Protein AF-A0A6A6QCG4-F1 (afdb_monomer)

Foldseek 3Di:
DVVLLVLLQVQLVVLLVLLVCLQPPVCCPQVDPQLVVLCVVLVFAGDDPDPVCPVVSNVVSVVSNVLSVVSNVCSVPLLSQLQVLVVLQVLLVVLVCCCVPPRVPHHSVSNVSNVSSVVSSVVSCVVSVDDPCSSVVNPPPPPVVPVD

Organism: NCBI:txid390894

Solvent-accessible surface area (backbone atoms only — not comparable to full-atom values): 7660 Å² total; per-residue (Å²): 122,72,68,55,35,49,52,40,26,53,52,9,51,49,33,25,50,50,11,53,42,36,63,78,46,41,60,67,62,48,65,23,73,66,30,46,52,44,11,67,76,69,74,28,48,62,63,70,86,48,78,92,37,44,66,62,49,44,51,50,14,52,50,38,21,51,54,8,50,48,32,38,60,31,34,81,36,78,88,55,40,36,60,52,33,42,49,25,41,52,49,12,52,54,29,42,47,34,46,73,77,39,46,92,80,34,26,17,58,41,47,49,50,12,52,52,24,40,53,47,19,51,51,47,41,69,69,65,71,65,51,71,51,45,37,73,62,68,61,68,72,73,74,71,68,77,81,115

Nearest PDB structures (foldseek):
  8a3k-assembly1_UNK  TM=5.457E-01  e=2.689E+00  synthetic construct
  7zw1-assembly1_B  TM=3.934E-01  e=1.990E+00  Homo sapiens
  4phq-assembly2_B  TM=2.041E-01  e=8.113E+00  Escherichia coli K-12

Radius of gyration: 17.24 Å; Cα contacts (8 Å, |Δi|>4): 182; chains: 1; bounding box: 51×30×51 Å

Structure (mmCIF, N/CA/C/O backbone):
data_AF-A0A6A6QCG4-F1
#
_entry.id   AF-A0A6A6QCG4-F1
#
loop_
_atom_site.group_PDB
_atom_site.id
_atom_site.type_symbol
_atom_site.label_atom_id
_atom_site.label_alt_id
_atom_site.label_comp_id
_atom_site.label_asym_id
_atom_site.label_entity_id
_atom_site.label_seq_id
_atom_site.pdbx_PDB_ins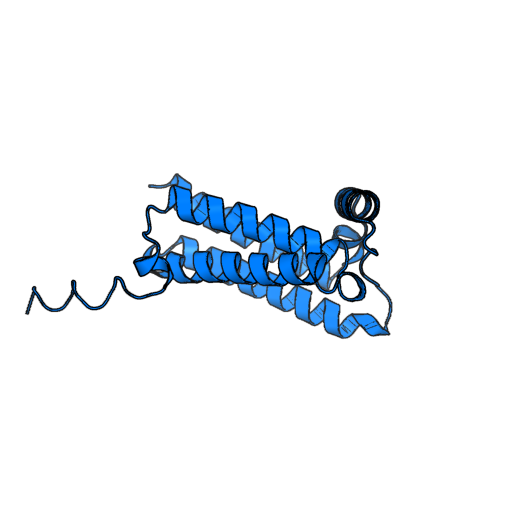_code
_atom_site.Cartn_x
_atom_site.Cartn_y
_atom_site.Cartn_z
_atom_site.occupancy
_atom_site.B_iso_or_equiv
_atom_site.auth_seq_id
_atom_site.auth_comp_id
_atom_site.auth_asym_id
_atom_site.auth_atom_id
_atom_site.pdbx_PDB_model_num
ATOM 1 N N . MET A 1 1 ? -7.756 12.268 20.745 1.00 49.88 1 MET A N 1
ATOM 2 C CA . MET A 1 1 ? -8.640 11.601 19.757 1.00 49.88 1 MET A CA 1
ATOM 3 C C . MET A 1 1 ? -8.572 12.222 18.355 1.00 49.88 1 MET A C 1
ATOM 5 O O . MET A 1 1 ? -8.653 11.461 17.403 1.00 49.88 1 MET A O 1
ATOM 9 N N . ALA A 1 2 ? -8.354 13.537 18.188 1.00 57.66 2 ALA A N 1
ATOM 10 C CA . ALA A 1 2 ? -8.274 14.179 16.862 1.00 57.66 2 ALA A CA 1
ATOM 11 C C . ALA A 1 2 ? -7.078 13.739 15.977 1.00 57.66 2 ALA A C 1
ATOM 13 O O . ALA A 1 2 ? -7.198 13.704 14.756 1.00 57.66 2 ALA A O 1
ATOM 14 N N . SER A 1 3 ? -5.943 13.347 16.569 1.00 62.97 3 SER A N 1
ATOM 15 C CA . SER A 1 3 ? -4.711 13.005 15.831 1.00 62.97 3 SER A CA 1
ATOM 16 C C . SER A 1 3 ? -4.813 11.740 14.968 1.00 62.97 3 SER A C 1
ATOM 18 O O . SER A 1 3 ? -4.201 11.659 13.908 1.00 62.97 3 SER A O 1
ATOM 20 N N . PHE A 1 4 ? -5.602 10.756 15.396 1.00 71.00 4 PHE A N 1
ATOM 21 C CA . PHE A 1 4 ? -5.700 9.453 14.735 1.00 71.00 4 PHE A CA 1
ATOM 22 C C . PHE A 1 4 ? -6.596 9.475 13.485 1.00 71.00 4 PHE A C 1
ATOM 24 O O . PHE A 1 4 ? -6.250 8.895 12.453 1.00 71.00 4 PHE A O 1
ATOM 31 N N . SER A 1 5 ? -7.717 10.201 13.561 1.00 80.44 5 SER A N 1
ATOM 32 C CA . SER A 1 5 ? -8.578 10.466 12.402 1.00 80.44 5 SER A CA 1
ATOM 33 C C . SER A 1 5 ? -7.801 11.240 11.331 1.00 80.44 5 SER A C 1
ATOM 35 O O . SER A 1 5 ? -7.806 10.853 10.165 1.00 80.44 5 SER A O 1
ATOM 37 N N . LEU A 1 6 ? -7.008 12.237 11.743 1.00 88.69 6 LEU A N 1
ATOM 38 C CA . LEU A 1 6 ? -6.159 12.998 10.830 1.00 88.69 6 LEU A CA 1
ATOM 39 C C . LEU A 1 6 ? -5.081 12.134 10.154 1.00 88.69 6 LEU A C 1
ATOM 41 O O . LEU A 1 6 ? -4.878 12.261 8.951 1.00 88.69 6 LEU A O 1
ATOM 45 N N . PHE A 1 7 ? -4.422 11.228 10.884 1.00 89.81 7 PHE A N 1
ATOM 46 C CA . PHE A 1 7 ? -3.408 10.343 10.297 1.00 89.81 7 PHE A CA 1
ATOM 47 C C . PHE A 1 7 ? -3.982 9.455 9.182 1.00 89.81 7 PHE A C 1
ATOM 49 O O . PHE A 1 7 ? -3.429 9.397 8.083 1.00 89.81 7 PHE A O 1
ATOM 56 N N . THR A 1 8 ? -5.126 8.814 9.441 1.00 91.62 8 THR A N 1
ATOM 57 C CA . THR A 1 8 ? -5.803 7.968 8.442 1.00 91.62 8 THR A CA 1
ATOM 58 C C . THR A 1 8 ? -6.274 8.790 7.242 1.00 91.62 8 THR A C 1
ATOM 60 O O . THR A 1 8 ? -6.137 8.347 6.101 1.00 91.62 8 THR A O 1
ATOM 63 N N . PHE A 1 9 ? -6.783 10.000 7.490 1.00 94.25 9 PHE A N 1
ATOM 64 C CA . PHE A 1 9 ? -7.202 10.922 6.439 1.00 94.25 9 PHE A CA 1
ATOM 65 C C . PHE A 1 9 ? -6.032 11.306 5.527 1.00 94.25 9 PHE A C 1
ATOM 67 O O . PHE A 1 9 ? -6.138 11.167 4.311 1.00 94.25 9 PHE A O 1
ATOM 74 N N . ILE A 1 10 ? -4.906 11.747 6.103 1.00 93.56 10 ILE A N 1
ATOM 75 C CA . ILE A 1 10 ? -3.720 12.174 5.345 1.00 93.56 10 ILE A CA 1
ATOM 76 C C . ILE A 1 10 ? -3.190 11.022 4.494 1.00 93.56 10 ILE A C 1
ATOM 78 O O . ILE A 1 10 ? -2.927 11.213 3.309 1.00 93.56 10 ILE A O 1
ATOM 82 N N . LYS A 1 11 ? -3.092 9.819 5.070 1.00 92.62 11 LYS A N 1
ATOM 83 C CA . LYS A 1 11 ? -2.724 8.605 4.334 1.00 92.62 11 LYS A CA 1
ATOM 84 C C . LYS A 1 11 ? -3.659 8.377 3.150 1.00 92.62 11 LYS A C 1
ATOM 86 O O . LYS A 1 11 ? -3.197 8.197 2.029 1.00 92.62 11 LYS A O 1
ATOM 91 N N . GLY A 1 12 ? -4.971 8.393 3.390 1.00 95.44 12 GLY A N 1
ATOM 92 C CA . GLY A 1 12 ? -5.964 8.172 2.342 1.00 95.44 12 GLY A CA 1
ATOM 93 C C . GLY A 1 12 ? -5.894 9.209 1.222 1.00 95.44 12 GLY A C 1
ATOM 94 O O . GLY A 1 12 ? -5.931 8.852 0.047 1.00 95.44 12 GLY A O 1
ATOM 95 N N . ALA A 1 13 ? -5.729 10.483 1.576 1.00 97.25 13 ALA A N 1
ATOM 96 C CA . ALA A 1 13 ? -5.564 11.568 0.617 1.00 97.25 13 ALA A CA 1
ATOM 97 C C . ALA A 1 13 ? -4.269 11.419 -0.199 1.00 97.25 13 ALA A C 1
ATOM 99 O O . ALA A 1 13 ? -4.283 11.631 -1.411 1.00 97.25 13 ALA A O 1
ATOM 100 N N . ALA A 1 14 ? -3.168 11.011 0.440 1.00 95.75 14 ALA A N 1
ATOM 101 C CA . ALA A 1 14 ? -1.900 10.751 -0.233 1.00 95.75 14 ALA A CA 1
ATOM 102 C C . ALA A 1 14 ? -2.008 9.578 -1.220 1.00 95.75 14 ALA A C 1
ATOM 104 O O . ALA A 1 14 ? -1.597 9.724 -2.368 1.00 95.75 14 ALA A O 1
ATOM 105 N N . ASP A 1 15 ? -2.621 8.459 -0.825 1.00 96.38 15 ASP A N 1
ATOM 106 C CA . ASP A 1 15 ? -2.864 7.321 -1.721 1.00 96.38 15 ASP A CA 1
ATOM 107 C C . ASP A 1 15 ? -3.763 7.725 -2.900 1.00 96.38 15 ASP A C 1
ATOM 109 O O . ASP A 1 15 ? -3.460 7.408 -4.049 1.00 96.38 15 ASP A O 1
ATOM 113 N N . ALA A 1 16 ? -4.830 8.491 -2.646 1.00 97.44 16 ALA A N 1
ATOM 114 C CA . ALA A 1 16 ? -5.703 9.008 -3.698 1.00 97.44 16 ALA A CA 1
ATOM 115 C C . ALA A 1 16 ? -4.934 9.879 -4.706 1.00 97.44 16 ALA A C 1
ATOM 117 O O . ALA A 1 16 ? -5.070 9.700 -5.919 1.00 97.44 16 ALA A O 1
ATOM 118 N N . ALA A 1 17 ? -4.077 10.776 -4.210 1.00 97.50 17 ALA A N 1
ATOM 119 C CA . ALA A 1 17 ? -3.228 11.620 -5.041 1.00 97.50 17 ALA A CA 1
ATOM 120 C C . ALA A 1 17 ? -2.191 10.805 -5.830 1.00 97.50 17 ALA A C 1
ATOM 122 O O . ALA A 1 17 ? -2.022 11.030 -7.027 1.00 97.50 17 ALA A O 1
ATOM 123 N N . VAL A 1 18 ? -1.531 9.827 -5.202 1.00 96.38 18 VAL A N 1
ATOM 124 C CA . VAL A 1 18 ? -0.586 8.925 -5.879 1.00 96.38 18 VAL A CA 1
ATOM 125 C C . VAL A 1 18 ? -1.293 8.140 -6.978 1.00 96.38 18 VAL A C 1
ATOM 127 O O . VAL A 1 18 ? -0.785 8.087 -8.094 1.00 96.38 18 VAL A O 1
ATOM 130 N N . GLY A 1 19 ? -2.479 7.590 -6.710 1.00 96.75 19 GLY A N 1
ATOM 131 C CA . GLY A 1 19 ? -3.293 6.908 -7.715 1.00 96.75 19 GLY A CA 1
ATOM 132 C C . GLY A 1 19 ? -3.632 7.817 -8.900 1.00 96.75 19 GLY A C 1
ATOM 133 O O . GLY A 1 19 ? -3.420 7.433 -10.047 1.00 96.75 19 GLY A O 1
ATOM 134 N N . ALA A 1 20 ? -4.051 9.060 -8.643 1.00 97.44 20 ALA A N 1
ATOM 135 C CA . ALA A 1 20 ? -4.311 10.046 -9.695 1.00 97.44 20 ALA A CA 1
ATOM 136 C C . ALA A 1 20 ? -3.054 10.390 -10.519 1.00 97.44 20 ALA A C 1
ATOM 138 O O . ALA A 1 20 ? -3.114 10.461 -11.746 1.00 97.44 20 ALA A O 1
ATOM 139 N N . ILE A 1 21 ? -1.896 10.549 -9.870 1.00 96.88 21 ILE A N 1
ATOM 140 C CA . ILE A 1 21 ? -0.621 10.776 -10.565 1.00 96.88 21 ILE A CA 1
ATOM 141 C C . ILE A 1 21 ? -0.250 9.555 -11.411 1.00 96.88 21 ILE A C 1
ATOM 143 O O . ILE A 1 21 ? 0.179 9.722 -12.549 1.00 96.88 21 ILE A O 1
ATOM 147 N N . LEU A 1 22 ? -0.436 8.336 -10.900 1.00 96.00 22 LEU A N 1
ATOM 148 C CA . LEU A 1 22 ? -0.163 7.102 -11.637 1.00 96.00 22 LEU A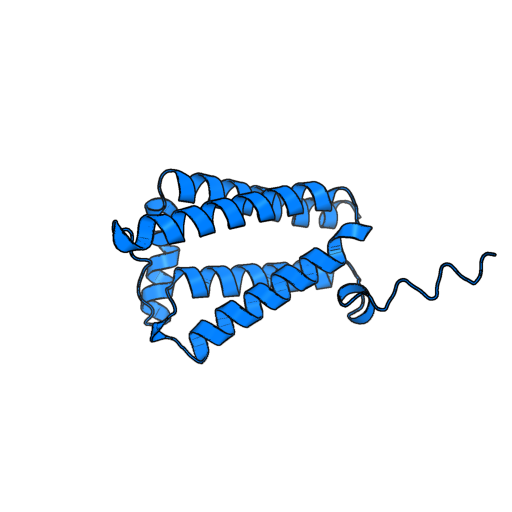 CA 1
ATOM 149 C C . LEU A 1 22 ? -1.071 6.934 -12.864 1.00 96.00 22 LEU A C 1
ATOM 151 O O . LEU A 1 22 ? -0.613 6.404 -13.873 1.00 96.00 22 LEU A O 1
ATOM 155 N N . LEU A 1 23 ? -2.316 7.422 -12.811 1.00 95.12 23 LEU A N 1
ATOM 156 C CA . LEU A 1 23 ? -3.232 7.414 -13.957 1.00 95.12 23 LEU A CA 1
ATOM 157 C C . LEU A 1 23 ? -2.757 8.319 -15.099 1.00 95.12 23 LEU A C 1
ATOM 159 O O . LEU A 1 23 ? -2.960 7.988 -16.265 1.00 95.12 23 LEU A O 1
ATOM 163 N N . ILE A 1 24 ? -2.146 9.459 -14.769 1.00 95.25 24 ILE A N 1
ATOM 164 C CA . ILE A 1 24 ? -1.793 10.500 -15.746 1.00 95.25 24 ILE A CA 1
ATOM 165 C C . ILE A 1 24 ? -0.332 10.374 -16.191 1.00 95.25 24 ILE A C 1
ATOM 167 O O . ILE A 1 24 ? -0.011 10.508 -17.370 1.00 95.25 24 ILE A O 1
ATOM 171 N N . LYS A 1 25 ? 0.580 10.166 -15.239 1.00 95.19 25 LYS A N 1
ATOM 172 C CA . LYS A 1 25 ? 2.029 10.203 -15.453 1.00 95.19 25 LYS A CA 1
ATOM 173 C C . LYS A 1 25 ? 2.760 9.274 -14.469 1.00 95.19 25 LYS A C 1
ATOM 175 O O . LYS A 1 25 ? 3.454 9.756 -13.567 1.00 95.19 25 LYS A O 1
ATOM 180 N N . PRO A 1 26 ? 2.689 7.943 -14.664 1.00 93.62 26 PRO A N 1
ATOM 181 C CA . PRO A 1 26 ? 3.252 6.964 -13.729 1.00 93.62 26 PRO A CA 1
ATOM 182 C C . PRO A 1 26 ? 4.762 7.117 -13.510 1.00 93.62 26 PRO A C 1
ATOM 184 O O . PRO A 1 26 ? 5.258 6.865 -12.412 1.00 93.62 26 PRO A O 1
ATOM 187 N N . ALA A 1 27 ? 5.484 7.636 -14.510 1.00 94.56 27 ALA A N 1
ATOM 188 C CA . ALA A 1 27 ? 6.910 7.945 -14.423 1.00 94.56 27 ALA A CA 1
ATOM 189 C C . ALA A 1 27 ? 7.278 8.857 -13.239 1.00 94.56 27 ALA A C 1
ATOM 191 O O . ALA A 1 27 ? 8.372 8.726 -12.699 1.00 94.56 27 ALA A O 1
ATOM 192 N N . VAL A 1 28 ? 6.383 9.760 -12.814 1.00 95.06 28 VAL A N 1
ATOM 193 C CA . VAL A 1 28 ? 6.643 10.667 -11.679 1.00 95.06 28 VAL A CA 1
ATOM 194 C C . VAL A 1 28 ? 6.883 9.884 -10.390 1.00 95.06 28 VAL A C 1
ATOM 196 O O . VAL A 1 28 ? 7.758 10.248 -9.611 1.00 95.06 28 VAL A O 1
ATOM 199 N N . ILE A 1 29 ? 6.142 8.795 -10.183 1.00 94.81 29 ILE A N 1
ATOM 200 C CA . ILE A 1 29 ? 6.265 7.946 -8.995 1.00 94.81 29 ILE A CA 1
ATOM 201 C C . ILE A 1 29 ? 7.304 6.852 -9.243 1.00 94.81 29 ILE A C 1
ATOM 203 O O . ILE A 1 29 ? 8.274 6.741 -8.493 1.00 94.81 29 ILE A O 1
ATOM 207 N N . TYR A 1 30 ? 7.138 6.083 -10.321 1.00 94.50 30 TYR A N 1
ATOM 208 C CA . TYR A 1 30 ? 7.934 4.886 -10.588 1.00 94.50 30 TYR A CA 1
ATOM 209 C C . TYR A 1 30 ? 9.390 5.176 -10.953 1.00 94.50 30 TYR A C 1
ATOM 211 O O . TYR A 1 30 ? 10.249 4.352 -10.664 1.00 94.50 30 TYR A O 1
ATOM 219 N N . HIS A 1 31 ? 9.700 6.340 -11.532 1.00 94.75 31 HIS A N 1
ATOM 220 C CA . HIS A 1 31 ? 11.077 6.758 -11.837 1.00 94.75 31 HIS A CA 1
ATOM 221 C C . HIS A 1 31 ? 11.558 7.912 -10.941 1.00 94.75 31 HIS A C 1
ATOM 223 O O . HIS A 1 31 ? 12.533 8.595 -11.273 1.00 94.75 31 HIS A O 1
ATOM 229 N N . SER A 1 32 ? 10.893 8.131 -9.803 1.00 93.38 32 SER A N 1
ATOM 230 C CA . SER A 1 32 ? 11.341 9.082 -8.782 1.00 93.38 32 SER A CA 1
ATOM 231 C C . SER A 1 32 ? 12.725 8.715 -8.233 1.00 93.38 32 SER A C 1
ATOM 233 O O . SER A 1 32 ? 13.142 7.556 -8.277 1.00 93.38 32 SER A O 1
ATOM 235 N N . ALA A 1 33 ? 13.427 9.696 -7.656 1.00 94.31 33 ALA A N 1
ATOM 236 C CA . ALA A 1 33 ? 14.707 9.459 -6.983 1.00 94.31 33 ALA A CA 1
ATOM 237 C C . ALA A 1 33 ? 14.592 8.380 -5.891 1.00 94.31 33 ALA A C 1
ATOM 239 O O . ALA A 1 33 ? 15.478 7.545 -5.753 1.00 94.31 33 ALA A O 1
ATOM 240 N N . PHE A 1 34 ? 13.463 8.343 -5.178 1.00 91.25 34 PHE A N 1
ATOM 241 C CA . PHE A 1 34 ? 13.200 7.331 -4.161 1.00 91.25 34 PHE A CA 1
ATOM 242 C C . PHE A 1 34 ? 13.031 5.923 -4.755 1.00 91.25 34 PHE A C 1
ATOM 244 O O . PHE A 1 34 ? 13.658 4.982 -4.276 1.00 91.25 34 PHE A O 1
ATOM 251 N N . SER A 1 35 ? 12.252 5.766 -5.836 1.00 93.00 35 SER A N 1
ATOM 252 C CA . SER A 1 35 ? 12.126 4.464 -6.519 1.00 93.00 35 SER A CA 1
ATOM 253 C C . SER A 1 35 ? 13.449 3.977 -7.109 1.00 93.00 35 SER A C 1
ATOM 255 O O . SER A 1 35 ? 13.699 2.773 -7.101 1.00 93.00 35 SER A O 1
ATOM 257 N N . LYS A 1 36 ? 14.301 4.891 -7.591 1.00 95.44 36 LYS A N 1
ATOM 258 C CA . LYS A 1 36 ? 15.656 4.567 -8.064 1.00 95.44 36 LYS A CA 1
ATOM 259 C C . LYS A 1 36 ? 16.563 4.124 -6.923 1.00 95.44 36 LYS A C 1
ATOM 261 O O . LYS A 1 36 ? 17.155 3.060 -7.020 1.00 95.44 36 LYS A O 1
ATOM 266 N N . ALA A 1 37 ? 16.576 4.855 -5.811 1.00 95.44 37 ALA A N 1
ATOM 267 C CA . ALA A 1 37 ? 17.347 4.466 -4.635 1.00 95.44 37 ALA A CA 1
ATOM 268 C C . ALA A 1 37 ? 16.918 3.086 -4.097 1.00 95.44 37 ALA A C 1
ATOM 270 O O . ALA A 1 37 ? 17.764 2.255 -3.771 1.00 95.44 37 ALA A O 1
ATOM 271 N N . LEU A 1 38 ? 15.611 2.795 -4.053 1.00 94.69 38 LEU A N 1
ATOM 272 C CA . LEU A 1 38 ? 15.110 1.466 -3.679 1.00 94.69 38 LEU A CA 1
ATOM 273 C C . LEU A 1 38 ? 15.481 0.387 -4.700 1.00 94.69 38 LEU A C 1
ATOM 275 O O . LEU A 1 38 ? 15.832 -0.722 -4.313 1.00 94.69 38 LEU A O 1
ATOM 279 N N . SER A 1 39 ? 15.407 0.703 -5.993 1.00 96.00 39 SER A N 1
ATOM 280 C CA . SER A 1 39 ? 15.821 -0.197 -7.074 1.00 96.00 39 SER A CA 1
ATOM 281 C C . SER A 1 39 ? 17.291 -0.592 -6.934 1.00 96.00 39 SER A C 1
ATOM 283 O O . SER A 1 39 ? 17.601 -1.780 -6.912 1.00 96.00 39 SER A O 1
ATOM 285 N N . GLU A 1 40 ? 18.173 0.389 -6.746 1.00 96.00 40 GLU A N 1
ATOM 286 C CA . GLU A 1 40 ? 19.616 0.189 -6.587 1.00 96.00 40 GLU A CA 1
ATOM 287 C C . GLU A 1 40 ? 19.955 -0.572 -5.300 1.00 96.00 40 GLU A C 1
ATOM 289 O O . GLU A 1 40 ? 20.693 -1.552 -5.336 1.00 96.00 40 GLU A O 1
ATOM 294 N N . SER A 1 41 ? 19.382 -0.162 -4.164 1.00 95.94 41 SER A N 1
ATOM 295 C CA . SER A 1 41 ? 19.678 -0.773 -2.858 1.00 95.94 41 SER A CA 1
ATOM 296 C C . SER A 1 41 ? 19.137 -2.194 -2.702 1.00 95.94 41 SER A C 1
ATOM 298 O O . SER A 1 41 ? 19.772 -3.013 -2.042 1.00 95.94 41 SER A O 1
ATOM 300 N N . ALA A 1 42 ? 17.984 -2.504 -3.300 1.00 94.19 42 ALA A N 1
ATOM 301 C CA . ALA A 1 42 ? 17.374 -3.829 -3.220 1.00 94.19 42 ALA A CA 1
ATOM 302 C C . ALA A 1 42 ? 17.705 -4.732 -4.421 1.00 94.19 42 ALA A C 1
ATOM 304 O O . ALA A 1 42 ? 17.273 -5.882 -4.444 1.00 94.19 42 ALA A O 1
ATOM 305 N N . GLY A 1 43 ? 18.417 -4.223 -5.434 1.00 95.75 43 GLY A N 1
ATOM 306 C CA . GLY A 1 43 ? 18.672 -4.947 -6.684 1.00 95.75 43 GLY A CA 1
ATOM 307 C C . GLY A 1 43 ? 17.397 -5.284 -7.470 1.00 95.75 43 GLY A C 1
ATOM 308 O O . GLY A 1 43 ? 17.363 -6.273 -8.199 1.00 95.75 43 GLY A O 1
ATOM 309 N N . LEU A 1 44 ? 16.331 -4.495 -7.300 1.00 95.56 44 LEU A N 1
ATOM 310 C CA . LEU A 1 44 ? 15.032 -4.717 -7.939 1.00 95.56 44 LEU A CA 1
ATOM 311 C C . LEU A 1 44 ? 14.879 -3.841 -9.183 1.00 95.56 4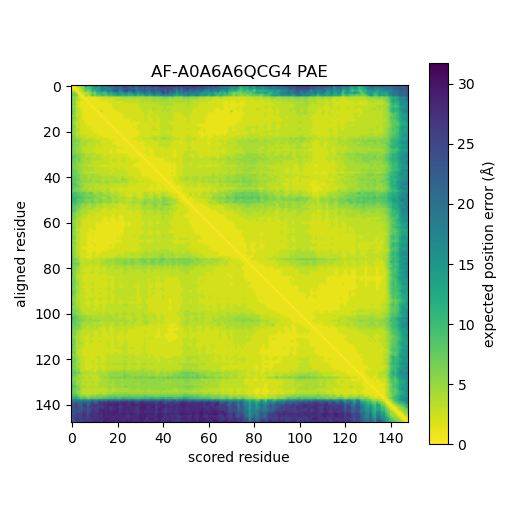4 LEU A C 1
ATOM 313 O O . LEU A 1 44 ? 15.292 -2.683 -9.151 1.00 95.56 44 LEU A O 1
ATOM 317 N N . PRO A 1 45 ? 14.218 -4.309 -10.252 1.00 96.06 45 PRO A N 1
ATOM 318 C CA . PRO A 1 45 ? 13.975 -3.484 -11.428 1.00 96.06 45 PRO A CA 1
ATOM 319 C C . PRO A 1 45 ? 12.999 -2.338 -11.125 1.00 96.06 45 PRO A C 1
ATOM 321 O O . PRO A 1 45 ? 12.095 -2.458 -10.289 1.00 96.06 45 PRO A O 1
ATOM 324 N N . LEU A 1 46 ? 13.145 -1.230 -11.853 1.00 96.25 46 LEU A N 1
ATOM 325 C CA . LEU A 1 46 ? 12.112 -0.197 -11.910 1.00 96.25 46 LEU A CA 1
ATOM 326 C C . LEU A 1 46 ? 10.856 -0.740 -12.620 1.00 96.25 46 LEU A C 1
ATOM 328 O O . LEU A 1 46 ? 10.966 -1.614 -13.484 1.00 96.25 46 LEU A O 1
ATOM 332 N N . PRO A 1 47 ? 9.656 -0.229 -12.298 1.00 93.19 47 PRO A N 1
ATOM 333 C CA . PRO A 1 47 ? 8.438 -0.605 -13.008 1.00 93.19 47 PRO A CA 1
ATOM 334 C C . PRO A 1 47 ? 8.516 -0.289 -14.504 1.00 93.19 47 PRO A C 1
ATOM 336 O O . PRO A 1 47 ? 8.848 0.826 -14.897 1.00 93.19 47 PRO A O 1
ATOM 339 N N . ASN A 1 48 ? 8.148 -1.260 -15.336 1.00 91.31 48 ASN A N 1
ATOM 340 C CA . ASN A 1 48 ? 8.123 -1.099 -16.785 1.00 91.31 48 ASN A CA 1
ATOM 341 C C . ASN A 1 48 ? 6.973 -0.179 -17.223 1.00 91.31 48 ASN A C 1
ATOM 343 O O . ASN A 1 48 ? 5.823 -0.494 -16.949 1.00 91.31 48 ASN A O 1
ATOM 347 N N . LEU A 1 49 ? 7.261 0.928 -17.912 1.00 90.94 49 LEU A N 1
ATOM 348 C CA . LEU A 1 49 ? 6.259 1.887 -18.407 1.00 90.94 49 LEU A CA 1
ATOM 349 C C . LEU A 1 49 ? 5.808 1.629 -19.860 1.00 90.94 49 LEU A C 1
ATOM 351 O O . LEU A 1 49 ? 5.130 2.474 -20.448 1.00 90.94 49 LEU A O 1
ATOM 355 N N . GLY A 1 50 ? 6.229 0.510 -20.452 1.00 92.31 50 GLY A N 1
ATOM 356 C CA . GLY A 1 50 ? 5.877 0.098 -21.807 1.00 92.31 50 GLY A CA 1
ATOM 357 C C . GLY A 1 50 ? 4.391 -0.223 -21.990 1.00 92.31 50 GLY A C 1
ATOM 358 O O . GLY A 1 50 ? 3.624 -0.374 -21.034 1.00 92.31 50 GLY A O 1
ATOM 359 N N . GLU A 1 51 ? 3.983 -0.332 -23.253 1.00 91.00 51 GLU A N 1
ATOM 360 C CA . GLU A 1 51 ? 2.613 -0.658 -23.676 1.00 91.00 51 GLU A CA 1
ATOM 361 C C 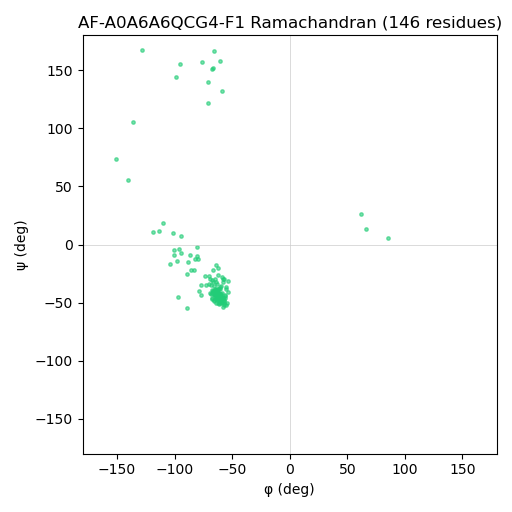. GLU A 1 51 ? 2.090 -1.952 -23.035 1.00 91.00 51 GLU A C 1
ATOM 363 O O . GLU A 1 51 ? 0.959 -2.014 -22.555 1.00 91.00 51 GLU A O 1
ATOM 368 N N . GLU A 1 52 ? 2.945 -2.965 -22.942 1.00 91.69 52 GLU A N 1
ATOM 369 C CA . GLU A 1 52 ? 2.663 -4.286 -22.387 1.00 91.69 52 GLU A CA 1
ATOM 370 C C . GLU A 1 52 ? 2.273 -4.257 -20.903 1.00 91.69 52 GLU A C 1
ATOM 372 O O . GLU A 1 52 ? 1.541 -5.128 -20.433 1.00 91.69 52 GLU A O 1
ATOM 377 N N . ALA A 1 53 ? 2.724 -3.243 -20.160 1.00 90.44 53 ALA A N 1
ATOM 378 C CA . ALA A 1 53 ? 2.428 -3.076 -18.741 1.00 90.44 53 ALA A CA 1
ATOM 379 C C . ALA A 1 53 ? 1.311 -2.053 -18.486 1.00 90.44 53 ALA A C 1
ATOM 381 O O . ALA A 1 53 ? 0.813 -1.962 -17.360 1.00 90.44 53 ALA A O 1
ATOM 382 N N . ARG A 1 54 ? 0.878 -1.305 -19.514 1.00 90.94 54 ARG A N 1
ATOM 383 C CA . ARG A 1 54 ? -0.054 -0.176 -19.382 1.00 90.94 54 ARG A CA 1
ATOM 384 C C . ARG A 1 54 ? -1.340 -0.561 -18.664 1.00 90.94 54 ARG A C 1
ATOM 386 O O . ARG A 1 54 ? -1.733 0.117 -17.720 1.00 90.94 54 ARG A O 1
ATOM 393 N N . SER A 1 55 ? -1.990 -1.648 -19.084 1.00 93.19 55 SER A N 1
ATOM 394 C CA . SER A 1 55 ? -3.264 -2.066 -18.484 1.00 93.19 55 SER A CA 1
ATOM 395 C C . SER A 1 55 ? -3.102 -2.443 -17.011 1.00 93.19 55 SER A C 1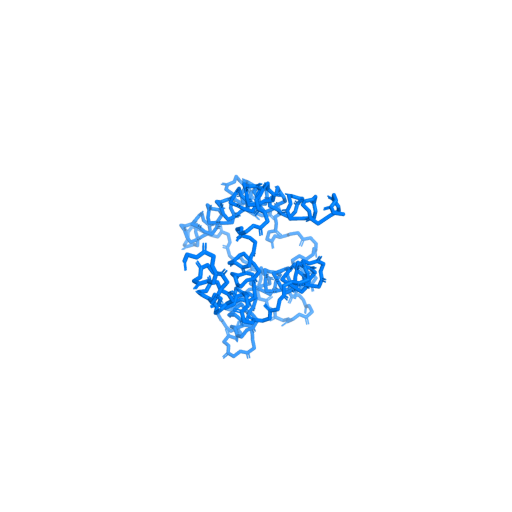
ATOM 397 O O . SER A 1 55 ? -3.932 -2.067 -16.183 1.00 93.19 55 SER A O 1
ATOM 399 N N . ALA A 1 56 ? -2.029 -3.160 -16.668 1.00 90.94 56 ALA A N 1
ATOM 400 C CA . ALA A 1 56 ? -1.752 -3.556 -15.292 1.00 90.94 56 ALA A CA 1
ATOM 401 C C . ALA A 1 56 ? -1.455 -2.332 -14.411 1.00 90.94 56 ALA A C 1
ATOM 403 O O . ALA A 1 56 ? -1.997 -2.211 -13.315 1.00 90.94 56 ALA A O 1
ATOM 404 N N . GLN A 1 57 ? -0.657 -1.384 -14.908 1.00 92.31 57 GLN A N 1
ATOM 405 C CA . GLN A 1 57 ? -0.360 -0.139 -14.196 1.00 92.31 57 GLN A CA 1
ATOM 406 C C . GLN A 1 57 ? -1.595 0.731 -13.999 1.00 92.31 57 GLN A C 1
ATOM 408 O O . GLN A 1 57 ? -1.796 1.268 -12.913 1.00 92.31 57 GLN A O 1
ATOM 413 N N . HIS A 1 58 ? -2.446 0.834 -15.019 1.00 94.75 58 HIS A N 1
ATOM 414 C CA . HIS A 1 58 ? -3.692 1.582 -14.923 1.00 94.75 58 HIS A CA 1
ATOM 415 C C . HIS A 1 58 ? -4.628 0.965 -13.875 1.00 94.75 58 HIS A C 1
ATOM 417 O O . HIS A 1 58 ? -5.163 1.680 -13.032 1.00 94.75 58 HIS A O 1
ATOM 423 N N . ALA A 1 59 ? -4.755 -0.367 -13.847 1.00 96.06 59 ALA A N 1
ATOM 424 C CA . ALA A 1 59 ? -5.530 -1.067 -12.823 1.00 96.06 59 ALA A CA 1
ATOM 425 C C . ALA A 1 59 ? -4.981 -0.821 -11.405 1.00 96.06 59 ALA A C 1
ATOM 427 O O . ALA A 1 59 ? -5.751 -0.532 -10.487 1.00 96.06 59 ALA A O 1
ATOM 428 N N . VAL A 1 60 ? -3.655 -0.867 -11.225 1.00 93.75 60 VAL A N 1
ATOM 429 C CA . VAL A 1 60 ? -3.011 -0.534 -9.943 1.00 93.75 60 VAL A CA 1
ATOM 430 C C . VAL A 1 60 ? -3.291 0.916 -9.546 1.00 93.75 60 VAL A C 1
ATOM 432 O O . VAL A 1 60 ? -3.626 1.172 -8.393 1.00 93.75 60 VAL A O 1
ATOM 435 N N . ALA A 1 61 ? -3.213 1.860 -10.483 1.00 96.12 61 ALA A N 1
ATOM 436 C CA . ALA A 1 61 ? -3.482 3.271 -10.226 1.00 96.12 61 ALA A CA 1
ATOM 437 C C . ALA A 1 61 ? -4.929 3.511 -9.756 1.00 96.12 61 ALA A C 1
ATOM 439 O O . ALA A 1 61 ? -5.141 4.196 -8.753 1.00 96.12 61 ALA A O 1
ATOM 440 N N . ILE A 1 62 ? -5.912 2.884 -10.419 1.00 97.81 62 ILE A N 1
ATOM 441 C CA . ILE A 1 62 ? -7.327 2.916 -10.009 1.00 97.81 62 ILE A CA 1
ATOM 442 C C . ILE A 1 62 ? -7.489 2.330 -8.605 1.00 97.81 62 ILE A C 1
ATOM 444 O O . ILE A 1 62 ? -8.141 2.934 -7.755 1.00 97.81 62 ILE A O 1
ATOM 448 N N . MET A 1 63 ? -6.891 1.166 -8.351 1.00 97.12 63 MET A N 1
ATOM 449 C CA . MET A 1 63 ? -6.982 0.487 -7.060 1.00 97.12 63 MET A CA 1
ATOM 450 C C . MET A 1 63 ? -6.408 1.349 -5.930 1.00 97.12 63 MET A C 1
ATOM 452 O O . MET A 1 63 ? -7.065 1.529 -4.907 1.00 97.12 63 MET A O 1
ATOM 456 N N . VAL A 1 64 ? -5.214 1.917 -6.118 1.00 96.06 64 VAL A N 1
ATOM 457 C CA . VAL A 1 64 ? -4.571 2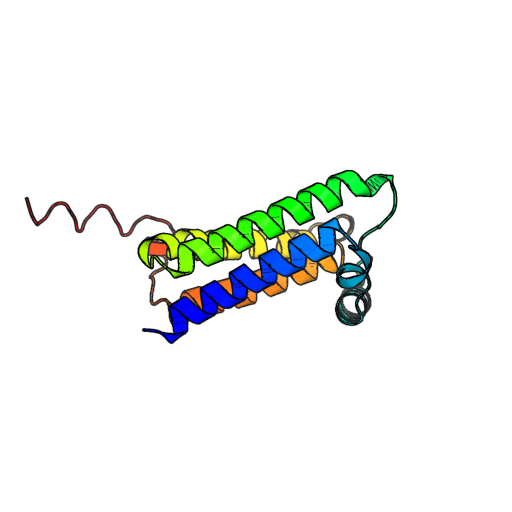.806 -5.138 1.00 96.06 64 VAL A CA 1
ATOM 458 C C . VAL A 1 64 ? -5.437 4.045 -4.889 1.00 96.06 64 VAL A C 1
ATOM 460 O O . VAL A 1 64 ? -5.664 4.403 -3.732 1.00 96.06 64 VAL A O 1
ATOM 463 N N . ALA A 1 65 ? -6.009 4.638 -5.944 1.00 97.75 65 ALA A N 1
ATOM 464 C CA . ALA A 1 65 ? -6.916 5.773 -5.806 1.00 97.75 65 ALA A CA 1
ATOM 465 C C . ALA A 1 65 ? -8.177 5.419 -4.998 1.00 97.75 65 ALA A C 1
ATOM 467 O O . ALA A 1 65 ? -8.532 6.117 -4.046 1.00 97.75 65 ALA A O 1
ATOM 468 N N . ALA A 1 66 ? -8.833 4.309 -5.343 1.00 97.94 66 ALA A N 1
ATOM 469 C CA . ALA A 1 66 ? -10.049 3.847 -4.684 1.00 97.94 66 ALA A CA 1
ATOM 470 C C . ALA A 1 66 ? -9.809 3.505 -3.205 1.00 97.94 66 ALA A C 1
ATOM 472 O O . ALA A 1 66 ? -10.568 3.941 -2.339 1.00 97.94 66 ALA A O 1
ATOM 473 N N . VAL A 1 67 ? -8.728 2.781 -2.894 1.00 95.94 67 VAL A N 1
ATOM 474 C CA . VAL A 1 67 ? -8.341 2.454 -1.512 1.00 95.94 67 VAL A CA 1
ATOM 475 C C . VAL A 1 67 ? -8.010 3.722 -0.722 1.00 95.94 67 VAL A C 1
ATOM 477 O O . VAL A 1 67 ? -8.383 3.817 0.450 1.00 95.94 67 VAL A O 1
ATOM 480 N N . GLY A 1 68 ? -7.359 4.707 -1.345 1.00 96.81 68 GLY A N 1
ATOM 481 C CA . GLY A 1 68 ? -7.084 6.007 -0.734 1.00 96.81 68 GLY A CA 1
ATOM 482 C C . GLY A 1 68 ? -8.360 6.759 -0.351 1.00 96.81 68 GLY A C 1
ATOM 483 O O . GLY A 1 68 ? -8.538 7.137 0.808 1.00 96.81 68 GLY A O 1
ATOM 484 N N . LEU A 1 69 ? -9.308 6.885 -1.282 1.00 97.88 69 LEU A N 1
ATOM 485 C CA . LEU A 1 69 ? -10.615 7.498 -1.016 1.00 97.88 69 LEU A CA 1
ATOM 486 C C . LEU A 1 69 ? -11.404 6.738 0.060 1.00 97.88 69 LEU A C 1
ATOM 488 O O . LEU A 1 69 ? -12.056 7.350 0.907 1.00 97.88 69 LEU A O 1
ATOM 492 N N . ALA A 1 70 ? -11.306 5.409 0.078 1.00 96.81 70 ALA A N 1
ATOM 493 C CA . ALA A 1 70 ? -11.924 4.592 1.112 1.00 96.81 70 ALA A CA 1
ATOM 494 C C . ALA A 1 70 ? -11.309 4.863 2.501 1.00 96.81 70 ALA A C 1
ATOM 496 O O . ALA A 1 70 ? -12.056 4.994 3.467 1.00 96.81 70 ALA A O 1
ATOM 497 N N . HIS A 1 71 ? -9.985 5.053 2.604 1.00 95.38 71 HIS A N 1
ATOM 498 C CA . HIS A 1 71 ? -9.333 5.487 3.851 1.00 95.38 71 HIS A CA 1
ATOM 499 C C . HIS A 1 71 ? -9.803 6.877 4.295 1.00 95.38 71 HIS A C 1
ATOM 501 O O . HIS A 1 71 ? -10.064 7.076 5.480 1.00 95.38 71 HIS A O 1
ATOM 507 N N . VAL A 1 72 ? -9.964 7.822 3.361 1.00 96.44 72 VAL A N 1
ATOM 508 C CA . VAL A 1 72 ? -10.538 9.146 3.661 1.00 96.44 72 VAL A CA 1
ATOM 509 C C . VAL A 1 72 ? -11.950 9.003 4.221 1.00 96.44 72 VAL A C 1
ATOM 511 O O . VAL A 1 72 ? -12.284 9.608 5.231 1.00 96.44 72 VAL A O 1
ATOM 514 N N . ARG A 1 73 ? -12.801 8.168 3.619 1.00 96.12 73 ARG A N 1
ATOM 515 C CA . ARG A 1 73 ? -14.147 7.944 4.162 1.00 96.12 73 ARG A CA 1
ATOM 516 C C . ARG A 1 73 ? -14.103 7.272 5.538 1.00 96.12 73 ARG A C 1
ATOM 518 O O . ARG A 1 73 ? -14.913 7.611 6.405 1.00 96.12 73 ARG A O 1
ATOM 525 N N . ALA A 1 74 ? -13.181 6.337 5.732 1.00 92.88 74 ALA A N 1
ATOM 526 C CA . ALA A 1 74 ? -13.007 5.582 6.965 1.00 92.88 74 ALA A CA 1
ATOM 527 C C . ALA A 1 74 ? -12.481 6.434 8.123 1.00 92.88 74 ALA A C 1
ATOM 529 O O . ALA A 1 74 ? -12.831 6.195 9.275 1.00 92.88 74 ALA A O 1
ATOM 530 N N . SER A 1 75 ? -11.701 7.483 7.845 1.00 93.62 75 SER A N 1
ATOM 531 C CA . SER A 1 75 ? -11.181 8.360 8.898 1.00 93.62 75 SER A CA 1
ATOM 532 C C . SER A 1 75 ? -12.276 9.082 9.686 1.00 93.62 75 SER A C 1
ATOM 534 O O . SER A 1 75 ? -12.022 9.526 10.806 1.00 93.62 75 SER A O 1
ATOM 536 N N . PHE A 1 76 ? -13.485 9.186 9.128 1.00 93.06 76 PHE A N 1
ATOM 537 C CA . PHE A 1 76 ? -14.653 9.768 9.793 1.00 93.06 76 PHE A CA 1
ATOM 538 C C . PHE A 1 76 ? -15.442 8.769 10.653 1.00 93.06 76 PHE A C 1
ATOM 540 O O . PHE A 1 76 ? -16.332 9.184 11.389 1.00 93.06 76 PHE A O 1
ATOM 547 N N . ASP A 1 77 ? -15.134 7.471 10.587 1.00 91.06 77 ASP A N 1
ATOM 548 C CA . ASP A 1 77 ? -15.800 6.433 11.373 1.00 91.06 77 ASP A CA 1
ATOM 549 C C . ASP A 1 77 ? -14.781 5.454 11.961 1.00 91.06 77 ASP A C 1
ATOM 551 O O . ASP A 1 77 ? -14.263 4.566 11.282 1.00 91.06 77 ASP A O 1
ATOM 555 N N . ARG A 1 78 ? -14.534 5.568 13.269 1.00 87.88 78 ARG A N 1
ATOM 556 C CA . ARG A 1 78 ? -13.558 4.729 13.971 1.00 87.88 78 ARG A CA 1
ATOM 557 C C . ARG A 1 78 ? -13.855 3.232 13.845 1.00 87.88 78 ARG A C 1
ATOM 559 O O . ARG A 1 78 ? -12.907 2.451 13.811 1.00 87.88 78 ARG A O 1
ATOM 566 N N . ALA A 1 79 ? -15.123 2.827 13.765 1.00 90.31 79 ALA A N 1
ATOM 567 C CA . ALA A 1 79 ? -15.496 1.416 13.662 1.00 90.31 79 ALA A CA 1
ATOM 568 C C . ALA A 1 79 ? -15.055 0.783 12.332 1.00 90.31 79 ALA A C 1
ATOM 570 O O . ALA A 1 79 ? -14.873 -0.429 12.258 1.00 90.31 79 ALA A O 1
ATOM 571 N N . SER A 1 80 ? -14.830 1.597 11.299 1.00 91.50 80 SER A N 1
ATOM 572 C CA . SER A 1 80 ? -14.386 1.134 9.983 1.00 91.50 80 SER A CA 1
ATOM 573 C C . SER A 1 80 ? -12.882 0.848 9.896 1.00 91.50 80 SER A C 1
ATOM 575 O O . SER A 1 80 ? -12.427 0.232 8.938 1.00 91.50 80 SER A O 1
ATOM 577 N N . LEU A 1 81 ? -12.095 1.273 10.887 1.00 91.88 81 LEU A N 1
ATOM 578 C CA . LEU A 1 81 ? -10.632 1.280 10.826 1.00 91.88 81 LEU A CA 1
ATOM 579 C C . LEU A 1 81 ? -9.940 -0.078 11.024 1.00 91.88 81 LEU A C 1
ATOM 581 O O . LEU A 1 81 ? -8.918 -0.281 10.364 1.00 91.88 81 LEU A O 1
ATOM 585 N N . PRO A 1 82 ? -10.431 -1.018 11.859 1.00 94.44 82 PRO A N 1
ATOM 586 C CA . PRO A 1 82 ? -9.787 -2.324 11.994 1.00 94.44 82 PRO A CA 1
ATOM 587 C C . PRO A 1 82 ? -9.636 -3.074 10.650 1.00 94.44 82 PRO A C 1
ATOM 589 O O . PRO A 1 82 ? -8.520 -3.508 10.355 1.00 94.44 82 PRO A O 1
ATOM 592 N N . PRO A 1 83 ? -10.655 -3.124 9.763 1.00 94.31 83 PRO A N 1
ATOM 593 C CA . PRO A 1 83 ? -10.497 -3.650 8.403 1.00 94.31 83 PRO A CA 1
ATOM 594 C C . PRO A 1 83 ? -9.393 -2.977 7.576 1.00 94.31 83 PRO A C 1
ATOM 596 O O . PRO A 1 83 ? -8.682 -3.660 6.845 1.00 94.31 83 PRO A O 1
ATOM 599 N N . PHE A 1 84 ? -9.204 -1.658 7.688 1.00 94.38 84 PHE A N 1
ATOM 600 C CA . PHE A 1 84 ? -8.142 -0.953 6.958 1.00 94.38 84 PHE A CA 1
ATOM 601 C C . PHE A 1 84 ? -6.747 -1.233 7.520 1.00 94.38 84 PHE A C 1
ATOM 603 O O . PHE A 1 84 ? -5.787 -1.332 6.755 1.00 94.38 84 PHE A O 1
ATOM 610 N N . ILE A 1 85 ? -6.625 -1.403 8.839 1.00 95.31 85 ILE A N 1
ATOM 611 C CA . ILE A 1 85 ? -5.379 -1.865 9.463 1.00 95.31 85 ILE A CA 1
ATOM 612 C C . ILE A 1 85 ? -5.024 -3.251 8.923 1.00 95.31 85 ILE A C 1
ATOM 614 O O . ILE A 1 85 ? -3.899 -3.454 8.465 1.00 95.31 85 ILE A O 1
ATOM 618 N N . LEU A 1 86 ? -5.995 -4.171 8.914 1.00 96.69 86 LEU A N 1
ATOM 619 C CA . LEU A 1 86 ? -5.814 -5.522 8.387 1.00 96.69 86 LEU A CA 1
ATOM 620 C C . LEU A 1 86 ? -5.448 -5.507 6.899 1.00 96.69 86 LEU A C 1
ATOM 622 O O . LEU A 1 86 ? -4.508 -6.186 6.497 1.00 96.69 86 LEU A O 1
ATOM 626 N N . LEU A 1 87 ? -6.143 -4.702 6.091 1.00 96.25 87 LEU A N 1
ATOM 627 C CA . LEU A 1 87 ? -5.867 -4.552 4.664 1.00 96.25 87 LEU A CA 1
ATOM 628 C C . LEU A 1 87 ? -4.419 -4.110 4.418 1.00 96.25 87 LEU A C 1
ATOM 630 O O . LEU A 1 87 ? -3.722 -4.745 3.632 1.00 96.25 87 LEU A O 1
ATOM 634 N N . ASN A 1 88 ? -3.948 -3.058 5.100 1.00 96.56 88 ASN A N 1
ATOM 635 C CA . ASN A 1 88 ? -2.568 -2.585 4.960 1.00 96.56 88 ASN A CA 1
ATOM 636 C C . ASN A 1 88 ? -1.563 -3.655 5.427 1.00 96.56 88 ASN A C 1
ATOM 638 O O . ASN A 1 88 ? -0.558 -3.881 4.757 1.00 96.56 88 ASN A O 1
ATOM 642 N N . ALA A 1 89 ? -1.845 -4.354 6.531 1.00 97.69 89 ALA A N 1
ATOM 643 C CA . ALA A 1 89 ? -0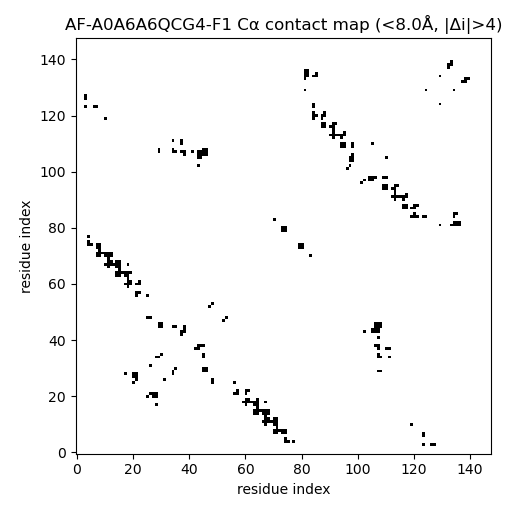.972 -5.414 7.032 1.00 97.69 89 ALA A CA 1
ATOM 644 C C . ALA A 1 89 ? -0.844 -6.576 6.032 1.00 97.69 89 ALA A C 1
ATOM 646 O O . ALA A 1 89 ? 0.268 -7.008 5.732 1.00 97.69 89 ALA A O 1
ATOM 647 N N . LEU A 1 90 ? -1.962 -7.045 5.467 1.00 97.88 90 LEU A N 1
ATOM 648 C CA . LEU A 1 90 ? -1.971 -8.103 4.452 1.00 97.88 90 LEU A CA 1
ATOM 649 C C . LEU A 1 90 ? -1.279 -7.657 3.165 1.00 97.88 90 LEU A C 1
ATOM 651 O O . LEU A 1 90 ? -0.468 -8.397 2.612 1.00 97.88 90 LEU A O 1
ATOM 655 N N . TRP A 1 91 ? -1.551 -6.435 2.710 1.00 97.19 91 TRP A N 1
ATOM 656 C CA . TRP A 1 91 ? -0.907 -5.875 1.526 1.00 97.19 91 TRP A CA 1
ATOM 657 C C . TRP A 1 91 ? 0.607 -5.811 1.693 1.00 97.19 91 TRP A C 1
ATOM 659 O O . TRP A 1 91 ? 1.354 -6.249 0.818 1.00 97.19 91 TRP A O 1
ATOM 669 N N . SER A 1 92 ? 1.060 -5.305 2.840 1.00 98.06 92 SER A N 1
ATOM 670 C CA . SER A 1 92 ? 2.472 -5.268 3.190 1.00 98.06 92 SER A CA 1
ATOM 671 C C . SER A 1 92 ? 3.075 -6.669 3.209 1.00 98.06 92 SER A C 1
ATOM 673 O O . SER A 1 92 ? 4.077 -6.911 2.536 1.00 98.06 92 SER A O 1
ATOM 675 N N . ALA A 1 93 ? 2.429 -7.610 3.904 1.00 98.31 93 ALA A N 1
ATOM 676 C CA . ALA A 1 93 ? 2.899 -8.982 4.007 1.00 98.31 93 ALA A CA 1
ATOM 677 C C . ALA A 1 93 ? 3.049 -9.636 2.628 1.00 98.31 93 ALA A C 1
ATOM 679 O O . ALA A 1 93 ? 4.094 -10.220 2.349 1.00 98.31 93 ALA A O 1
ATOM 680 N N . PHE A 1 94 ? 2.063 -9.501 1.737 1.00 98.12 94 PHE A N 1
ATOM 681 C CA . PHE A 1 94 ? 2.123 -10.080 0.393 1.00 98.12 94 PHE A CA 1
ATOM 682 C C . PHE A 1 94 ? 3.163 -9.402 -0.503 1.00 98.12 94 PHE A C 1
ATOM 684 O O . PHE A 1 94 ? 3.901 -10.093 -1.210 1.00 98.12 94 PHE A O 1
ATOM 691 N N . ALA A 1 95 ? 3.271 -8.074 -0.455 1.00 97.50 95 ALA A N 1
ATOM 692 C CA . ALA A 1 95 ? 4.258 -7.334 -1.235 1.00 97.50 95 ALA A CA 1
ATOM 693 C C . ALA A 1 95 ? 5.691 -7.689 -0.808 1.00 97.50 95 ALA A C 1
ATOM 695 O O . ALA A 1 95 ? 6.508 -8.072 -1.645 1.00 97.50 95 ALA A O 1
ATOM 696 N N . LEU A 1 96 ? 5.979 -7.646 0.496 1.00 97.94 96 LEU A N 1
ATOM 697 C CA . LEU A 1 96 ? 7.298 -7.983 1.036 1.00 97.94 96 LEU A CA 1
ATOM 698 C C . LEU A 1 96 ? 7.625 -9.467 0.843 1.00 97.94 96 LEU A C 1
ATOM 700 O O . LEU A 1 96 ? 8.734 -9.796 0.436 1.00 97.94 96 LEU A O 1
ATOM 704 N N . SER A 1 97 ? 6.654 -10.366 1.028 1.00 98.12 97 SER A N 1
ATOM 705 C CA . SER A 1 97 ? 6.841 -11.793 0.727 1.00 98.12 97 SER A CA 1
ATOM 706 C C . SER A 1 97 ? 7.161 -12.023 -0.750 1.00 98.12 97 SER A C 1
ATOM 708 O O . SER A 1 97 ? 8.013 -12.845 -1.066 1.00 98.12 97 SER A O 1
ATOM 710 N N . THR A 1 98 ? 6.543 -11.272 -1.666 1.00 97.81 98 THR A N 1
ATOM 711 C CA . THR A 1 98 ? 6.881 -11.356 -3.096 1.00 97.81 98 THR A CA 1
ATOM 712 C C . THR A 1 98 ? 8.309 -10.885 -3.349 1.00 97.81 98 THR A C 1
ATOM 714 O O . THR A 1 98 ? 9.036 -11.551 -4.077 1.00 97.81 98 THR A O 1
ATOM 717 N N . VAL A 1 99 ? 8.745 -9.793 -2.713 1.00 97.12 99 VAL A N 1
ATOM 718 C CA . VAL A 1 99 ? 10.137 -9.323 -2.811 1.00 97.12 99 VAL A CA 1
ATOM 719 C C . VAL A 1 99 ? 11.122 -10.382 -2.310 1.00 97.12 99 VAL A C 1
ATOM 721 O O . VAL A 1 99 ? 12.135 -10.615 -2.960 1.00 97.12 99 VAL A O 1
ATOM 724 N N . MET A 1 100 ? 10.828 -11.049 -1.192 1.00 97.12 100 MET A N 1
ATOM 725 C CA . MET A 1 100 ? 11.741 -12.035 -0.602 1.00 97.12 100 MET A CA 1
ATOM 726 C C . MET A 1 100 ? 11.744 -13.381 -1.336 1.00 97.12 100 MET A C 1
ATOM 728 O O . MET A 1 100 ? 12.803 -13.967 -1.538 1.00 97.12 100 MET A O 1
ATOM 732 N N . PHE A 1 101 ? 10.569 -13.895 -1.709 1.00 97.69 101 PHE A N 1
ATOM 733 C CA . PHE A 1 101 ? 10.414 -15.271 -2.196 1.00 97.69 101 PHE A CA 1
ATOM 734 C C . PHE A 1 101 ? 10.227 -15.375 -3.713 1.00 97.69 101 PHE A C 1
ATOM 736 O O . PHE A 1 101 ? 10.384 -16.455 -4.279 1.00 97.69 101 PHE A O 1
ATOM 743 N N . ALA A 1 102 ? 9.888 -14.276 -4.385 1.00 96.75 102 ALA A N 1
ATOM 744 C CA . ALA A 1 102 ? 9.743 -14.212 -5.836 1.00 96.75 102 ALA A CA 1
ATOM 745 C C . ALA A 1 102 ? 10.295 -12.884 -6.401 1.00 96.75 102 ALA A C 1
ATOM 747 O O . ALA A 1 102 ? 9.567 -12.173 -7.103 1.00 96.75 102 ALA A O 1
ATOM 748 N N . PRO A 1 103 ? 11.569 -12.535 -6.124 1.00 94.31 103 PRO A N 1
ATOM 749 C CA . PRO A 1 103 ? 12.157 -11.243 -6.496 1.00 94.31 103 PRO A CA 1
ATOM 750 C C . PRO A 1 103 ? 12.081 -10.944 -8.001 1.00 94.31 103 PRO A C 1
ATOM 752 O O . PRO A 1 103 ? 11.913 -9.796 -8.394 1.00 94.31 103 PRO A O 1
ATOM 755 N N . GLN A 1 104 ? 12.096 -11.970 -8.854 1.00 94.19 104 GLN A N 1
ATOM 756 C CA . GLN A 1 104 ? 11.919 -11.860 -10.306 1.00 94.19 104 GLN A CA 1
ATOM 757 C C . GLN A 1 104 ? 10.534 -11.342 -10.737 1.00 94.19 104 GLN A C 1
ATOM 759 O O . GLN A 1 104 ? 10.353 -10.943 -11.883 1.00 94.19 104 GLN A O 1
ATOM 764 N N . ARG A 1 105 ? 9.540 -11.380 -9.840 1.00 93.25 105 ARG A N 1
ATOM 765 C CA . ARG A 1 105 ? 8.196 -10.808 -10.036 1.00 93.25 105 ARG A CA 1
ATOM 766 C C . ARG A 1 105 ? 8.032 -9.452 -9.345 1.00 93.25 105 ARG A C 1
ATOM 768 O O . ARG A 1 105 ? 6.976 -8.834 -9.469 1.00 93.25 105 ARG A O 1
ATOM 775 N N . ALA A 1 106 ? 9.035 -9.011 -8.591 1.00 95.38 106 ALA A N 1
ATOM 776 C CA . ALA A 1 106 ? 8.995 -7.775 -7.8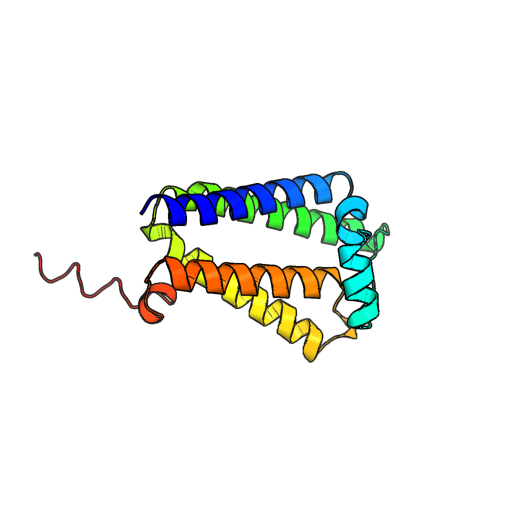35 1.00 95.38 106 ALA A CA 1
ATOM 777 C C . ALA A 1 106 ? 9.635 -6.619 -8.612 1.00 95.38 106 ALA A C 1
ATOM 779 O O . ALA A 1 106 ? 10.492 -6.796 -9.472 1.00 95.38 106 ALA A O 1
ATOM 780 N N . THR A 1 107 ? 9.212 -5.408 -8.273 1.00 95.69 107 THR A N 1
ATOM 781 C CA . THR A 1 107 ? 9.833 -4.158 -8.721 1.00 95.69 107 THR A CA 1
ATOM 782 C C . THR A 1 107 ? 10.115 -3.292 -7.504 1.00 95.69 107 THR A C 1
ATOM 784 O O . THR A 1 107 ? 9.571 -3.534 -6.420 1.00 95.69 107 THR A O 1
ATOM 787 N N . SER A 1 108 ? 10.908 -2.237 -7.670 1.00 95.31 108 SER A N 1
ATOM 788 C CA . SER A 1 108 ? 11.114 -1.258 -6.600 1.00 95.31 108 SER A CA 1
ATOM 789 C C . SER A 1 108 ? 9.801 -0.619 -6.127 1.00 95.31 108 SER A C 1
ATOM 791 O O . SER A 1 108 ? 9.661 -0.324 -4.942 1.00 95.31 108 SER A O 1
ATOM 793 N N . ALA A 1 109 ? 8.790 -0.494 -6.999 1.00 93.81 109 ALA A N 1
ATOM 794 C CA . ALA A 1 109 ? 7.462 -0.038 -6.593 1.00 93.81 109 ALA A CA 1
ATOM 795 C C . ALA A 1 109 ? 6.726 -1.052 -5.708 1.00 93.81 109 ALA A C 1
ATOM 797 O O . ALA A 1 109 ? 6.013 -0.633 -4.797 1.00 93.81 109 ALA A O 1
ATOM 798 N N . LEU A 1 110 ? 6.912 -2.362 -5.933 1.00 95.50 110 LEU A N 1
ATOM 799 C CA . LEU A 1 110 ? 6.338 -3.401 -5.072 1.00 95.50 110 LEU A CA 1
ATOM 800 C C . LEU A 1 110 ? 6.982 -3.387 -3.673 1.00 95.50 110 LEU A C 1
ATOM 802 O O . LEU A 1 110 ? 6.293 -3.506 -2.661 1.00 95.50 110 LEU A O 1
ATOM 806 N N . LEU A 1 111 ? 8.297 -3.168 -3.602 1.00 96.44 111 LEU A N 1
ATOM 807 C CA . LEU A 1 111 ? 8.987 -2.962 -2.328 1.00 96.44 111 LEU A CA 1
ATOM 808 C C . LEU A 1 111 ? 8.502 -1.685 -1.629 1.00 96.44 111 LEU A C 1
ATOM 810 O O . LEU A 1 111 ? 8.156 -1.717 -0.449 1.00 96.44 111 LEU A O 1
ATOM 814 N N . MET A 1 112 ? 8.412 -0.576 -2.366 1.00 95.25 112 MET A N 1
ATOM 815 C CA . MET A 1 112 ? 7.921 0.704 -1.855 1.00 95.25 112 MET A CA 1
ATOM 816 C C . MET A 1 112 ? 6.505 0.592 -1.281 1.00 95.25 112 MET A C 1
ATOM 818 O O . MET A 1 112 ? 6.275 1.055 -0.168 1.00 95.25 112 MET A O 1
ATOM 822 N N . THR A 1 113 ? 5.560 -0.040 -1.992 1.00 94.44 113 THR A N 1
ATOM 823 C CA . THR A 1 113 ? 4.199 -0.259 -1.465 1.00 94.44 113 THR A CA 1
ATOM 824 C C . THR A 1 113 ? 4.233 -1.157 -0.227 1.00 94.44 113 THR A C 1
ATOM 826 O O . THR A 1 113 ? 3.595 -0.826 0.770 1.00 94.44 113 THR A O 1
ATOM 829 N N . GLY A 1 114 ? 5.052 -2.217 -0.220 1.00 96.50 114 GLY A N 1
ATOM 830 C CA . GLY A 1 114 ? 5.217 -3.095 0.940 1.00 96.50 114 GLY A CA 1
ATOM 831 C C . GLY A 1 114 ? 5.674 -2.355 2.200 1.00 96.50 114 GLY A C 1
ATOM 832 O O . GLY A 1 114 ? 5.049 -2.499 3.254 1.00 96.50 114 GLY A O 1
ATOM 833 N N . ILE A 1 115 ? 6.708 -1.514 2.079 1.00 96.12 115 ILE A N 1
ATOM 834 C CA . ILE A 1 115 ? 7.220 -0.664 3.167 1.00 96.12 115 ILE A CA 1
ATOM 835 C C . ILE A 1 115 ? 6.167 0.364 3.590 1.00 96.12 115 ILE A C 1
ATOM 837 O O . ILE A 1 115 ? 5.904 0.523 4.781 1.00 96.12 115 ILE A O 1
ATOM 841 N N . ASN A 1 116 ? 5.535 1.040 2.629 1.00 94.62 116 ASN A N 1
ATOM 842 C CA . ASN A 1 116 ? 4.528 2.061 2.903 1.00 94.62 116 ASN A CA 1
ATOM 843 C C . ASN A 1 116 ? 3.378 1.492 3.747 1.00 94.62 116 ASN A C 1
ATOM 845 O O . ASN A 1 116 ? 3.058 2.005 4.820 1.00 94.62 116 ASN A O 1
ATOM 849 N N . HIS A 1 117 ? 2.801 0.375 3.302 1.00 95.81 117 HIS A N 1
ATOM 850 C CA . HIS A 1 117 ? 1.705 -0.267 4.017 1.00 95.81 117 HIS A CA 1
ATOM 851 C C . HIS A 1 117 ? 2.143 -0.854 5.360 1.00 95.81 117 HIS A C 1
ATOM 853 O O . HIS A 1 117 ? 1.337 -0.818 6.283 1.00 95.81 117 HIS A O 1
ATOM 859 N N . PHE A 1 118 ? 3.395 -1.308 5.510 1.00 97.44 118 PHE A N 1
ATOM 860 C CA . PHE A 1 118 ? 3.935 -1.754 6.801 1.00 97.44 118 PHE A CA 1
ATOM 861 C C . PHE A 1 118 ? 3.955 -0.620 7.831 1.00 97.44 118 PHE A C 1
ATOM 863 O O . PHE A 1 118 ? 3.474 -0.766 8.959 1.00 97.44 118 PHE A O 1
ATOM 870 N N . VAL A 1 119 ? 4.511 0.530 7.437 1.00 95.75 119 VAL A N 1
ATOM 871 C CA . VAL A 1 119 ? 4.619 1.713 8.299 1.00 95.75 119 VAL A CA 1
ATOM 872 C C . VAL A 1 119 ? 3.225 2.204 8.673 1.00 95.75 119 VAL A C 1
ATOM 874 O O . VAL A 1 119 ? 2.948 2.436 9.851 1.00 95.75 119 VAL A O 1
ATOM 877 N N . PHE A 1 120 ? 2.318 2.298 7.698 1.00 94.00 120 PHE A N 1
ATOM 878 C CA . PHE A 1 120 ? 0.953 2.745 7.949 1.00 94.00 120 PHE A CA 1
ATOM 879 C C . PHE A 1 120 ? 0.137 1.749 8.775 1.00 94.00 120 PHE A C 1
ATOM 881 O O . PHE A 1 120 ? -0.540 2.184 9.702 1.00 94.00 120 PHE A O 1
ATOM 888 N N . SER A 1 121 ? 0.210 0.438 8.520 1.00 95.12 121 SER A N 1
ATOM 889 C CA . SER A 1 121 ? -0.501 -0.555 9.337 1.00 95.12 121 SER A CA 1
ATOM 890 C C . SER A 1 121 ? -0.017 -0.526 10.781 1.00 95.12 121 SER A C 1
ATOM 892 O O . SER A 1 121 ? -0.834 -0.533 11.697 1.00 95.12 121 SER A O 1
ATOM 894 N N . THR A 1 122 ? 1.300 -0.431 10.985 1.00 94.81 122 THR A N 1
ATOM 895 C CA . THR A 1 122 ? 1.910 -0.370 12.317 1.00 94.81 122 THR A CA 1
ATOM 896 C C . THR A 1 122 ? 1.516 0.914 13.040 1.00 94.81 122 THR A C 1
ATOM 898 O O . THR A 1 122 ? 1.047 0.854 14.173 1.00 94.81 122 THR A O 1
ATOM 901 N N . GLY A 1 123 ? 1.626 2.072 12.378 1.00 93.50 123 GLY A N 1
ATOM 902 C CA . GLY A 1 123 ? 1.234 3.361 12.952 1.00 93.50 123 GLY A CA 1
ATOM 903 C C . GLY A 1 123 ? -0.262 3.434 13.264 1.00 93.50 123 GLY A C 1
ATOM 904 O O . GLY A 1 123 ? -0.652 3.850 14.355 1.00 93.50 123 GLY A O 1
ATOM 905 N N . MET A 1 124 ? -1.114 2.967 12.345 1.00 91.94 124 MET A N 1
ATOM 906 C CA . MET A 1 124 ? -2.557 2.903 12.573 1.00 91.94 124 MET A CA 1
ATOM 907 C C . MET A 1 124 ? -2.891 1.962 13.731 1.00 91.94 124 MET A C 1
ATOM 909 O O . MET A 1 124 ? -3.661 2.350 14.603 1.00 91.94 124 MET A O 1
ATOM 913 N N . TRP A 1 125 ? -2.310 0.759 13.779 1.00 93.38 125 TRP A N 1
ATOM 914 C CA . TRP A 1 125 ? -2.528 -0.176 14.882 1.00 93.38 125 TRP A CA 1
ATOM 915 C C . TRP A 1 125 ? -2.121 0.446 16.219 1.00 93.38 125 TRP A C 1
ATOM 917 O O . TRP A 1 125 ? -2.964 0.564 17.113 1.00 93.38 125 TRP A O 1
ATOM 927 N N . TRP A 1 126 ? -0.887 0.946 16.304 1.00 92.69 126 TRP A N 1
ATOM 928 C CA . TRP A 1 126 ? -0.317 1.551 17.505 1.00 92.69 126 TRP A CA 1
ATOM 929 C C . TRP A 1 126 ? -1.161 2.712 18.045 1.00 92.69 126 TRP A C 1
ATOM 931 O O . TRP A 1 126 ? -1.454 2.766 19.238 1.00 92.69 126 TRP A O 1
ATOM 941 N N . TRP A 1 127 ? -1.615 3.626 17.181 1.00 89.81 127 TRP A N 1
ATOM 942 C CA . TRP A 1 127 ? -2.408 4.785 17.612 1.00 89.81 127 TRP A CA 1
ATOM 943 C C . TRP A 1 127 ? -3.900 4.508 17.794 1.00 89.81 127 TRP A C 1
ATOM 945 O O . TRP A 1 127 ? -4.575 5.249 18.511 1.00 89.81 127 TRP A O 1
ATOM 955 N N . SER A 1 128 ? -4.434 3.465 17.160 1.00 87.50 128 SER A N 1
ATOM 956 C CA . SER A 1 128 ? -5.856 3.125 17.259 1.00 87.50 128 SER A CA 1
ATOM 957 C C . SER A 1 128 ? -6.246 2.511 18.602 1.00 87.50 128 SER A C 1
ATOM 959 O O . SER A 1 128 ? -7.409 2.614 19.003 1.00 87.50 128 SER A O 1
ATOM 961 N N . GLY A 1 129 ? -5.294 1.856 19.275 1.00 89.31 129 GLY A N 1
ATOM 962 C CA . GLY A 1 129 ? -5.540 1.067 20.479 1.00 89.31 129 GLY A CA 1
ATOM 963 C C . GLY A 1 129 ? -6.395 -0.184 20.248 1.00 89.31 129 GLY A C 1
ATOM 964 O O . GLY A 1 129 ? -6.878 -0.751 21.224 1.00 89.31 129 GLY A O 1
ATOM 965 N N . PHE A 1 130 ? -6.618 -0.604 18.996 1.00 91.75 130 PHE A N 1
ATOM 966 C CA . PHE A 1 130 ? -7.323 -1.853 18.715 1.00 91.75 130 PHE A CA 1
ATOM 967 C C . PHE A 1 130 ? -6.460 -3.062 19.069 1.00 91.75 130 PHE A C 1
ATOM 969 O O . PHE A 1 130 ? -5.261 -3.118 18.788 1.00 91.75 130 PHE A O 1
ATOM 976 N N . SER A 1 131 ? -7.099 -4.067 19.648 1.00 93.88 131 SER A N 1
ATOM 977 C CA . SER A 1 131 ? -6.508 -5.380 19.857 1.00 93.88 131 SER A CA 1
ATOM 978 C C . SER A 1 131 ? -6.471 -6.186 18.552 1.00 93.88 131 SER A C 1
ATOM 980 O O . SER A 1 131 ? -7.260 -5.966 17.629 1.00 93.88 131 SER A O 1
ATOM 982 N N . VAL A 1 132 ? -5.569 -7.168 18.474 1.00 93.50 132 VAL A N 1
ATOM 983 C CA . VAL A 1 132 ? -5.482 -8.078 17.317 1.00 93.50 132 VAL A CA 1
ATOM 984 C C . VAL A 1 132 ? -6.815 -8.800 17.050 1.00 93.50 132 VAL A C 1
ATOM 986 O O . VAL A 1 132 ? -7.240 -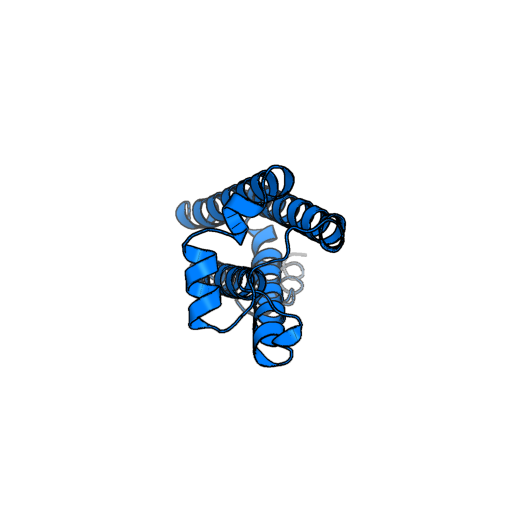8.816 15.896 1.00 93.50 132 VAL A O 1
ATOM 989 N N . PRO A 1 133 ? -7.547 -9.323 18.059 1.00 93.81 133 PRO A N 1
ATOM 990 C CA . PRO A 1 133 ? -8.867 -9.906 17.825 1.00 93.81 133 PRO A CA 1
ATOM 991 C C . PRO A 1 133 ? -9.879 -8.925 17.221 1.00 93.81 133 PRO A C 1
ATOM 993 O O . PRO A 1 133 ? -10.681 -9.334 16.391 1.00 93.81 133 PRO A O 1
ATOM 996 N N . GLU A 1 134 ? -9.854 -7.639 17.587 1.00 92.00 134 GLU A N 1
ATOM 997 C CA . GLU A 1 134 ? -10.731 -6.627 16.975 1.00 92.00 134 GLU A CA 1
ATOM 998 C C . GLU A 1 134 ? -10.381 -6.381 15.503 1.00 92.00 134 GLU A C 1
ATOM 1000 O O . GLU A 1 134 ? -11.282 -6.314 14.671 1.00 92.00 134 GLU A O 1
ATOM 1005 N N . ILE A 1 135 ? -9.087 -6.319 15.170 1.00 94.00 135 ILE A N 1
ATOM 1006 C CA . ILE A 1 135 ? -8.595 -6.184 13.787 1.00 94.00 135 ILE A CA 1
ATOM 1007 C C . ILE A 1 135 ? -8.998 -7.383 12.929 1.00 94.00 135 ILE A C 1
ATOM 1009 O O . ILE A 1 135 ? -9.382 -7.213 11.775 1.00 94.00 135 ILE A O 1
ATOM 1013 N N . LEU A 1 136 ? -8.972 -8.584 13.506 1.00 93.94 136 LEU A N 1
ATOM 1014 C CA . LEU A 1 136 ? -9.395 -9.818 12.844 1.00 93.94 136 LEU A CA 1
ATOM 1015 C C . LEU A 1 136 ? -10.923 -10.027 12.843 1.00 93.94 136 LEU A C 1
ATOM 1017 O O . LEU A 1 136 ? -11.401 -11.005 12.277 1.00 93.94 136 LEU A O 1
ATOM 1021 N N . GLY A 1 137 ? -11.699 -9.130 13.464 1.00 88.88 137 GLY A N 1
ATOM 1022 C CA . GLY A 1 137 ? -13.165 -9.197 13.495 1.00 88.88 137 GLY A CA 1
ATOM 1023 C C . GLY A 1 137 ? -13.770 -10.064 14.609 1.00 88.88 137 GLY A C 1
ATOM 1024 O O . GLY A 1 137 ? -14.988 -10.211 14.680 1.00 88.88 137 GLY A O 1
ATOM 1025 N N . PHE A 1 138 ? -12.965 -10.595 15.530 1.00 86.56 138 PHE A N 1
ATOM 1026 C CA . PHE A 1 138 ? -13.419 -11.433 16.647 1.00 86.56 138 PHE A CA 1
ATOM 1027 C C . PHE A 1 138 ? -13.954 -10.640 17.859 1.00 86.56 138 PHE A C 1
ATOM 1029 O O . PHE A 1 138 ? -14.598 -11.213 18.735 1.00 86.56 138 PHE A O 1
ATOM 1036 N N . GLY A 1 139 ? -13.735 -9.320 17.926 1.00 66.00 139 GLY A N 1
ATOM 1037 C CA . GLY A 1 139 ? -14.099 -8.487 19.088 1.00 66.00 139 GLY A CA 1
ATOM 1038 C C . GLY A 1 139 ? -15.576 -8.056 19.196 1.00 66.00 139 GLY A C 1
ATOM 1039 O O . GLY A 1 139 ? -15.982 -7.520 20.226 1.00 66.00 139 GLY A O 1
ATOM 1040 N N . GLY A 1 140 ? -16.392 -8.269 18.154 1.00 58.53 140 GLY A N 1
ATOM 1041 C CA . GLY A 1 140 ? -17.694 -7.598 17.996 1.00 58.53 140 GLY A CA 1
ATOM 1042 C C . GLY A 1 140 ? -18.954 -8.363 18.425 1.00 58.53 140 GLY A C 1
ATOM 1043 O O . GLY A 1 140 ? -20.006 -7.745 18.570 1.00 58.53 140 GLY A O 1
ATOM 1044 N N . VAL A 1 141 ? -18.901 -9.681 18.652 1.00 51.75 141 VAL A N 1
ATOM 1045 C CA . VAL A 1 141 ? -20.134 -10.473 18.882 1.00 51.75 141 VAL A CA 1
ATOM 1046 C C . VAL A 1 141 ? -20.540 -10.540 20.363 1.00 51.75 141 VAL A C 1
ATOM 1048 O O . VAL A 1 141 ? -21.721 -10.666 20.678 1.00 51.75 141 VAL A O 1
ATOM 1051 N N . ALA A 1 142 ? -19.600 -10.391 21.300 1.00 47.25 142 ALA A N 1
ATOM 1052 C CA . ALA A 1 142 ? -19.878 -10.625 22.722 1.00 47.25 142 ALA A CA 1
ATOM 1053 C C . ALA A 1 142 ? -20.451 -9.412 23.481 1.00 47.25 142 ALA A C 1
ATOM 1055 O O . ALA A 1 142 ? -21.090 -9.589 24.517 1.00 47.25 142 ALA A O 1
ATOM 1056 N N . LYS A 1 143 ? -20.257 -8.178 22.992 1.00 48.59 143 LYS A N 1
ATOM 1057 C CA . LYS A 1 143 ? -20.657 -6.964 23.735 1.00 48.59 143 LYS A CA 1
ATOM 1058 C C . LYS A 1 143 ? -22.098 -6.510 23.489 1.00 48.59 143 LYS A C 1
ATOM 1060 O O . LYS A 1 143 ? -22.615 -5.735 24.282 1.00 48.59 143 LYS A O 1
ATOM 1065 N N . LYS A 1 144 ? -22.755 -7.015 22.437 1.00 43.62 144 LYS A N 1
ATOM 1066 C CA . LYS A 1 144 ? -24.138 -6.647 22.086 1.00 43.62 144 LYS A CA 1
ATOM 1067 C C . LYS A 1 144 ? -25.207 -7.596 22.655 1.00 43.62 144 LYS A C 1
ATOM 1069 O O . LYS A 1 144 ? -26.372 -7.274 22.569 1.00 43.62 144 LYS A O 1
ATOM 1074 N N . ARG A 1 145 ? -24.829 -8.729 23.268 1.00 47.47 145 ARG A N 1
ATOM 1075 C CA . ARG A 1 145 ? -25.769 -9.716 23.857 1.00 47.47 145 ARG A CA 1
ATOM 1076 C C . ARG A 1 145 ? -25.923 -9.642 25.385 1.00 47.47 145 ARG A C 1
ATOM 1078 O O . ARG A 1 145 ? -26.465 -10.559 25.985 1.00 47.47 145 ARG A O 1
ATOM 1085 N N . ARG A 1 146 ? -25.391 -8.605 26.040 1.00 48.50 146 ARG A N 1
ATOM 1086 C CA . ARG A 1 146 ? -25.565 -8.382 27.495 1.00 48.50 146 ARG A CA 1
ATOM 1087 C C . ARG A 1 146 ? -26.390 -7.133 27.823 1.00 48.50 146 ARG A C 1
ATOM 1089 O O . ARG A 1 146 ? -26.393 -6.708 28.972 1.00 48.50 146 ARG A O 1
ATOM 1096 N N . ALA A 1 147 ? -27.034 -6.540 26.822 1.00 50.31 147 ALA A N 1
ATOM 1097 C CA . ALA A 1 147 ? -27.901 -5.375 26.985 1.00 50.31 147 ALA A CA 1
ATOM 1098 C C . ALA A 1 147 ? -29.354 -5.654 26.555 1.00 50.31 147 ALA A C 1
ATOM 1100 O O . ALA A 1 147 ? -30.138 -4.710 26.495 1.00 50.31 147 ALA A O 1
ATOM 1101 N N . ASP A 1 148 ? -29.687 -6.927 26.307 1.00 43.16 148 ASP A N 1
ATOM 1102 C CA . ASP A 1 148 ? -31.017 -7.401 25.922 1.00 43.16 148 ASP A CA 1
ATOM 1103 C C . ASP A 1 148 ? -31.537 -8.351 27.010 1.00 43.16 148 ASP A C 1
ATOM 1105 O O . ASP A 1 148 ? -30.775 -9.283 27.373 1.00 43.16 148 ASP A O 1
#

pLDDT: mean 90.58, std 12.58, range [43.16, 98.31]

Mean predicted aligned error: 5.17 Å

Secondary structure (DSSP, 8-state):
-HHHHHHHHHHHHHHHHHHHHHHH-THHHHTSHHHHHHHHHHTPPPPP-SHHHHHHHHHHHHHHHHHHHHHHHHTT-GGGHHHHHHHHHHHHHHHHHHHHH-GGG--HHHHHHHHHHHHHHHHHHHHHT--HHHHTTTTSSSSSSS--

Sequence (148 aa):
MASFSLFTFIKGAADAAVGAILLIKPAVIYHSAFSKALSESAGLPLPNLGEEARSAQHAVAIMVAAVGLAHVRASFDRASLPPFILLNALWSAFALSTVMFAPQRATSALLMTGINHFVFSTGMWWWSGFSVPEILGFGGVAKKRRAD